Protein 2LDD (pdb70)

Sequence (11 aa):
EKHKILRLLDSEKHKILRLLDSEKHKILRLLDSEKHKILRLLDSEKHKILRLLDSEKHKILRLLDSEKHKILRLLDSEKHKILRLLDSEKHKILRLLDSEKHKILRLLDS

Structure (mmCIF, N/CA/C/O backbone):
data_2LDD
#
_entry.id   2LDD
#
loop_
_atom_site.group_PDB
_atom_site.id
_atom_site.type_symbol
_atom_site.label_atom_id
_atom_site.label_alt_id
_atom_site.label_comp_id
_atom_site.label_asym_id
_atom_site.label_entity_id
_atom_site.label_seq_id
_atom_site.pdbx_PDB_ins_code
_atom_site.Cartn_x
_atom_site.Cartn_y
_atom_site.Cartn_z
_atom_site.occupancy
_atom_site.B_iso_or_equiv
_atom_site.auth_seq_id
_atom_site.auth_comp_id
_atom_site.auth_asym_id
_atom_site.auth_atom_id
_atom_site.pdbx_PDB_model_num
ATOM 7 N N . GLU A 1 2 ? 7.303 2.839 -6.281 1.00 0.00 1 GLU A N 1
ATOM 8 C CA . GLU A 1 2 ? 5.824 2.912 -6.243 1.00 0.00 1 GLU A CA 1
ATOM 9 C C . GLU A 1 2 ? 5.183 1.639 -5.641 1.00 0.00 1 GLU A C 1
ATOM 10 O O . GLU A 1 2 ? 3.939 1.574 -5.546 1.00 0.00 1 GLU A O 1
ATOM 22 N N . LYS A 1 3 ? 6.057 0.637 -5.258 1.00 0.00 2 LYS A N 1
ATOM 23 C CA . LYS A 1 3 ? 5.632 -0.663 -4.682 1.00 0.00 2 LYS A CA 1
ATOM 24 C C . LYS A 1 3 ? 5.172 -0.542 -3.217 1.00 0.00 2 LYS A C 1
ATOM 25 O O . LYS A 1 3 ? 4.230 -1.254 -2.809 1.00 0.00 2 LYS A O 1
ATOM 44 N N . HIS A 1 4 ? 5.857 0.383 -2.429 1.00 0.00 3 HIS A N 1
ATOM 45 C CA . HIS A 1 4 ? 5.595 0.600 -0.993 1.00 0.00 3 HIS A CA 1
ATOM 46 C C . HIS A 1 4 ? 4.258 1.316 -0.772 1.00 0.00 3 HIS A C 1
ATOM 47 O O . HIS A 1 4 ? 3.564 1.000 0.216 1.00 0.00 3 HIS A O 1
ATOM 62 N N . LYS A 1 5 ? 3.879 2.229 -1.745 1.00 0.00 4 LYS A N 1
ATOM 63 C CA . LYS A 1 5 ? 2.600 2.980 -1.719 1.00 0.00 4 LYS A CA 1
ATOM 64 C C . LYS A 1 5 ? 1.373 2.068 -1.894 1.00 0.00 4 LYS A C 1
ATOM 65 O O . LYS A 1 5 ? 0.385 2.206 -1.135 1.00 0.00 4 LYS A O 1
ATOM 84 N N . ILE A 1 6 ? 1.459 1.110 -2.897 1.00 0.00 5 ILE A N 1
ATOM 85 C CA . ILE A 1 6 ? 0.361 0.166 -3.239 1.00 0.00 5 ILE A CA 1
ATOM 86 C C . ILE A 1 6 ? 0.072 -0.835 -2.085 1.00 0.00 5 ILE A C 1
ATOM 87 O O . ILE A 1 6 ? -1.119 -1.079 -1.792 1.00 0.00 5 ILE A O 1
ATOM 103 N N . LEU A 1 7 ? 1.173 -1.339 -1.394 1.00 0.00 6 LEU A N 1
ATOM 104 C CA . LEU A 1 7 ? 1.065 -2.279 -0.252 1.00 0.00 6 LEU A CA 1
ATOM 105 C C . LEU A 1 7 ? 0.355 -1.620 0.936 1.00 0.00 6 LEU A C 1
ATOM 106 O O . LEU A 1 7 ? -0.561 -2.222 1.517 1.00 0.00 6 LEU A O 1
ATOM 142 N N . ARG A 1 9 ? -1.816 0.830 1.005 1.00 0.00 8 ARG A N 1
ATOM 143 C CA . ARG A 1 9 ? -3.260 1.097 0.696 1.00 0.00 8 ARG A CA 1
ATOM 144 C C . ARG A 1 9 ? -4.143 -0.151 0.721 1.00 0.00 8 ARG A C 1
ATOM 145 O O . ARG A 1 9 ? -5.328 -0.029 1.102 1.00 0.00 8 ARG A O 1
ATOM 166 N N . LEU A 1 10 ? -3.564 -1.340 0.307 1.00 0.00 9 LEU A N 1
ATOM 167 C CA . LEU A 1 10 ? -4.284 -2.627 0.250 1.00 0.00 9 LEU A CA 1
ATOM 168 C C . LEU A 1 10 ? -4.578 -3.130 1.670 1.00 0.00 9 LEU A C 1
ATOM 169 O O 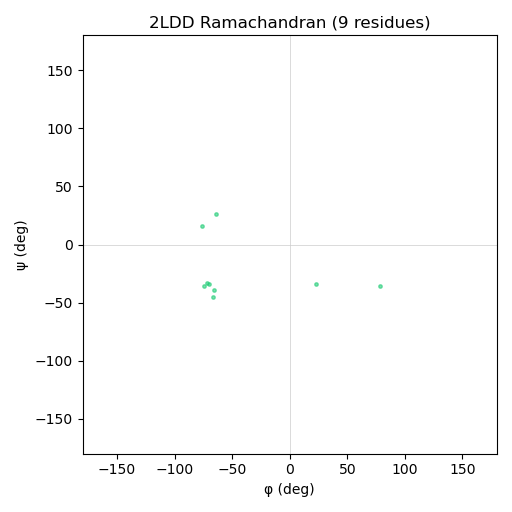. LEU A 1 10 ? -5.622 -3.778 1.877 1.00 0.00 9 LEU A O 1
ATOM 185 N N . LEU A 1 11 ? -3.624 -2.828 2.618 1.00 0.00 10 LEU A N 1
ATOM 186 C CA . LEU A 1 11 ? -3.702 -3.240 4.036 1.00 0.00 10 LEU A CA 1
ATOM 187 C C . LEU A 1 11 ? -4.702 -2.388 4.879 1.00 0.00 10 LEU A C 1
ATOM 188 O O . LEU A 1 11 ? -5.764 -2.910 5.256 1.00 0.00 10 LEU A O 1
ATOM 224 N N . ASP A 1 13 ? -6.874 -0.547 4.330 1.00 0.00 12 ASP A N 1
ATOM 225 C CA . ASP A 1 13 ? -8.187 -0.443 3.646 1.00 0.00 12 ASP A CA 1
ATOM 226 C C . ASP A 1 13 ? -9.284 -1.097 4.502 1.00 0.00 12 ASP A C 1
ATOM 227 O O . ASP A 1 13 ? -10.424 -0.592 4.536 1.00 0.00 12 ASP A O 1
ATOM 236 N N . SER A 1 14 ? -8.890 -2.230 5.200 1.00 0.00 13 SER A N 1
ATOM 237 C CA . SER A 1 14 ? -9.789 -3.003 6.087 1.00 0.00 13 SER A CA 1
ATOM 238 C C . SER A 1 14 ? -10.053 -2.243 7.382 1.00 0.00 13 SER A C 1
ATOM 239 O O . SER A 1 14 ? -11.196 -2.142 7.833 1.00 0.00 13 SER A O 1
ATOM 256 N N . GLU A 1 2 ? 7.471 2.559 -6.281 1.00 0.00 1 GLU A N 2
ATOM 257 C CA . GLU A 1 2 ? 6.001 2.743 -6.229 1.00 0.00 1 GLU A CA 2
ATOM 258 C C . GLU A 1 2 ? 5.269 1.535 -5.615 1.00 0.00 1 GLU A C 2
ATOM 259 O O . GLU A 1 2 ? 4.030 1.588 -5.484 1.00 0.00 1 GLU A O 2
ATOM 271 N N . LYS A 1 3 ? 6.051 0.449 -5.267 1.00 0.00 2 LYS A N 2
ATOM 272 C CA . LYS A 1 3 ? 5.525 -0.816 -4.693 1.00 0.00 2 LYS A CA 2
ATOM 273 C C . LYS A 1 3 ? 5.102 -0.676 -3.208 1.00 0.00 2 LYS A C 2
ATOM 274 O O . LYS A 1 3 ? 4.125 -1.336 -2.785 1.00 0.00 2 LYS A O 2
ATOM 293 N N . HIS A 1 4 ? 5.842 0.210 -2.437 1.00 0.00 3 HIS A N 2
ATOM 294 C CA . HIS A 1 4 ? 5.609 0.439 -0.983 1.00 0.00 3 HIS A CA 2
ATOM 295 C C . HIS A 1 4 ? 4.324 1.221 -0.753 1.00 0.00 3 HIS A C 2
ATOM 296 O O . HIS A 1 4 ? 3.633 0.942 0.245 1.00 0.00 3 HIS A O 2
ATOM 311 N N . LYS A 1 5 ? 3.980 2.132 -1.729 1.00 0.00 4 LYS A N 2
ATOM 312 C CA . LYS A 1 5 ? 2.740 2.946 -1.699 1.00 0.00 4 LYS A CA 2
ATOM 313 C C . LYS A 1 5 ? 1.463 2.097 -1.874 1.00 0.00 4 LYS A C 2
ATOM 314 O O . LYS A 1 5 ? 0.492 2.279 -1.099 1.00 0.00 4 LYS A O 2
ATOM 333 N N . ILE A 1 6 ? 1.483 1.149 -2.893 1.00 0.00 5 ILE A N 2
ATOM 334 C CA . ILE A 1 6 ? 0.328 0.277 -3.229 1.00 0.00 5 ILE A CA 2
ATOM 335 C C . ILE A 1 6 ? 0.002 -0.722 -2.086 1.00 0.00 5 ILE A C 2
ATOM 336 O O . ILE A 1 6 ? -1.200 -0.939 -1.808 1.00 0.00 5 ILE A O 2
ATOM 352 N N . LEU A 1 7 ? 1.079 -1.277 -1.408 1.00 0.00 6 LEU A N 2
ATOM 353 C CA . LEU A 1 7 ? 0.936 -2.233 -0.282 1.00 0.00 6 LEU A CA 2
ATOM 354 C C . LEU A 1 7 ? 0.255 -1.554 0.914 1.00 0.00 6 LEU A C 2
ATOM 355 O O . LEU A 1 7 ? -0.765 -2.052 1.412 1.00 0.00 6 LEU A O 2
ATOM 391 N N . ARG A 1 9 ? -1.703 0.989 1.043 1.00 0.00 8 ARG A N 2
ATOM 392 C CA . ARG A 1 9 ? -3.115 1.384 0.711 1.00 0.00 8 ARG A CA 2
ATOM 393 C C . ARG A 1 9 ? -4.114 0.232 0.743 1.00 0.00 8 ARG A C 2
ATOM 394 O O . ARG A 1 9 ? -5.276 0.478 1.138 1.00 0.00 8 ARG A O 2
ATOM 415 N N . LEU A 1 10 ? -3.658 -1.009 0.328 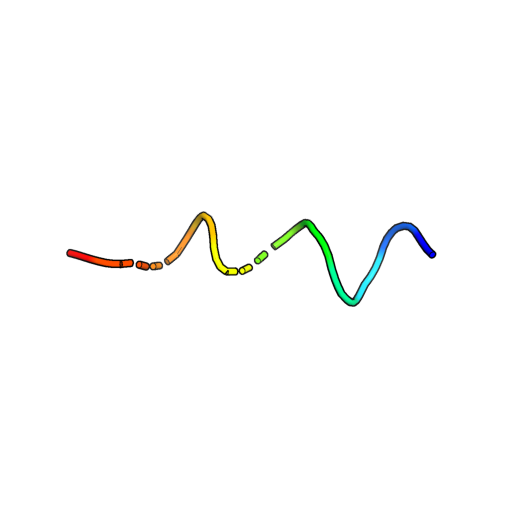1.00 0.00 9 LEU A N 2
ATOM 416 C CA . LEU A 1 10 ? -4.496 -2.224 0.305 1.00 0.00 9 LEU A CA 2
ATOM 417 C C . LEU A 1 10 ? -4.776 -2.682 1.746 1.00 0.00 9 LEU A C 2
ATOM 418 O O . LEU A 1 10 ? -5.805 -3.332 2.000 1.00 0.00 9 LEU A O 2
ATOM 434 N N . LEU A 1 11 ? -3.810 -2.332 2.658 1.00 0.00 10 LEU A N 2
ATOM 435 C CA . LEU A 1 11 ? -3.850 -2.675 4.098 1.00 0.00 10 LEU A CA 2
ATOM 436 C C . LEU A 1 11 ? -4.853 -1.798 4.892 1.00 0.00 10 LEU A C 2
ATOM 437 O O . LEU A 1 11 ? -5.791 -2.358 5.488 1.00 0.00 10 LEU A O 2
ATOM 473 N N . ASP A 1 13 ? -7.267 -0.392 4.259 1.00 0.00 12 ASP A N 2
ATOM 474 C CA . ASP A 1 13 ? -8.619 -0.694 3.745 1.00 0.00 12 ASP A CA 2
ATOM 475 C C . ASP A 1 13 ? -9.368 -1.655 4.669 1.00 0.00 12 ASP A C 2
ATOM 476 O O . ASP A 1 13 ? -10.554 -1.405 4.985 1.00 0.00 12 ASP A O 2
ATOM 485 N N . SER A 1 14 ? -8.644 -2.752 5.088 1.00 0.00 13 SER A N 2
ATOM 486 C CA . SER A 1 14 ? -9.181 -3.800 5.978 1.00 0.00 13 SER A CA 2
ATOM 487 C C . SER A 1 14 ? -9.308 -3.292 7.417 1.00 0.00 13 SER A C 2
ATOM 488 O O . SER A 1 14 ? -10.362 -3.431 8.051 1.00 0.00 13 SER A O 2
ATOM 505 N N . GLU A 1 2 ? 6.237 2.523 -7.237 1.00 0.00 1 GLU A N 3
ATOM 506 C CA . GLU A 1 2 ? 5.467 2.760 -5.998 1.00 0.00 1 GLU A CA 3
ATOM 507 C C . GLU A 1 2 ? 5.062 1.396 -5.337 1.00 0.00 1 GLU A C 3
ATOM 508 O O . GLU A 1 2 ? 3.871 0.974 -5.328 1.00 0.00 1 GLU A O 3
ATOM 520 N N . LYS A 1 3 ? 6.130 0.688 -4.820 1.00 0.00 2 LYS A N 3
ATOM 521 C CA . LYS A 1 3 ? 6.039 -0.638 -4.179 1.00 0.00 2 LYS A CA 3
ATOM 522 C C . LYS A 1 3 ? 5.442 -0.553 -2.763 1.00 0.00 2 LYS A C 3
ATOM 523 O O . LYS A 1 3 ? 4.402 -1.197 -2.497 1.00 0.00 2 LYS A O 3
ATOM 542 N N . HIS A 1 4 ? 6.125 0.256 -1.856 1.00 0.00 3 HIS A N 3
ATOM 543 C CA . HIS A 1 4 ? 5.718 0.412 -0.435 1.00 0.00 3 HIS A CA 3
ATOM 544 C C . HIS A 1 4 ? 4.445 1.239 -0.276 1.00 0.00 3 HIS A C 3
ATOM 545 O O . HIS A 1 4 ? 3.677 0.962 0.667 1.00 0.00 3 HIS A O 3
ATOM 560 N N . LYS A 1 5 ? 4.187 2.185 -1.255 1.00 0.00 4 LYS A N 3
ATOM 561 C CA . LYS A 1 5 ? 2.968 3.024 -1.294 1.00 0.00 4 LYS A CA 3
ATOM 562 C C . LYS A 1 5 ? 1.701 2.184 -1.579 1.00 0.00 4 LYS A C 3
ATOM 563 O O . LYS A 1 5 ? 0.683 2.358 -0.866 1.00 0.00 4 LYS A O 3
ATOM 582 N N . ILE A 1 6 ? 1.778 1.262 -2.628 1.00 0.00 5 ILE A N 3
ATOM 583 C CA . ILE A 1 6 ? 0.629 0.424 -3.058 1.00 0.00 5 ILE A CA 3
ATOM 584 C C . ILE A 1 6 ? 0.223 -0.600 -1.970 1.00 0.00 5 ILE A C 3
ATOM 585 O O . ILE A 1 6 ? -0.988 -0.807 -1.771 1.00 0.00 5 ILE A O 3
ATOM 601 N N . LEU A 1 7 ? 1.252 -1.187 -1.248 1.00 0.00 6 LEU A N 3
ATOM 602 C CA . LEU A 1 7 ? 1.034 -2.170 -0.158 1.00 0.00 6 LEU A CA 3
ATOM 603 C C . LEU A 1 7 ? 0.294 -1.521 1.033 1.00 0.00 6 LEU A C 3
ATOM 604 O O . LEU A 1 7 ? -0.715 -2.057 1.492 1.00 0.00 6 LEU A O 3
ATOM 640 N N . ARG A 1 9 ? -1.664 1.037 1.140 1.00 0.00 8 ARG A N 3
ATOM 641 C CA . ARG A 1 9 ? -3.056 1.415 0.734 1.00 0.00 8 ARG A CA 3
ATOM 642 C C . ARG A 1 9 ? -4.044 0.248 0.660 1.00 0.00 8 ARG A C 3
ATOM 643 O O . ARG A 1 9 ? -5.220 0.473 1.020 1.00 0.00 8 ARG A O 3
ATOM 664 N N . LEU A 1 10 ? -3.572 -0.972 0.201 1.00 0.00 9 LEU A N 3
ATOM 665 C CA . LEU A 1 10 ? -4.416 -2.182 0.073 1.00 0.00 9 LEU A CA 3
ATOM 666 C C . LEU A 1 10 ? -4.775 -2.727 1.457 1.00 0.00 9 LEU A C 3
ATOM 667 O O . LEU A 1 10 ? -5.852 -3.334 1.618 1.00 0.00 9 LEU A O 3
ATOM 683 N N . LEU A 1 11 ? -3.837 -2.504 2.439 1.00 0.00 10 LEU A N 3
ATOM 684 C CA . LEU A 1 11 ? -3.969 -2.947 3.839 1.00 0.00 10 LEU A CA 3
ATOM 685 C C . LEU A 1 11 ? -4.924 -2.064 4.663 1.00 0.00 10 LEU A C 3
ATOM 686 O O . LEU A 1 11 ? -5.930 -2.577 5.165 1.00 0.00 10 LEU A O 3
ATOM 722 N N . ASP A 1 13 ? -7.212 -0.434 4.163 1.00 0.00 12 ASP A N 3
ATOM 723 C CA . ASP A 1 13 ? -8.581 -0.575 3.639 1.00 0.00 12 ASP A CA 3
ATOM 724 C C . ASP A 1 13 ? -9.431 -1.460 4.562 1.00 0.00 12 ASP A C 3
ATOM 725 O O . ASP A 1 13 ? -10.586 -1.106 4.867 1.00 0.00 12 ASP A O 3
ATOM 734 N N . SER A 1 14 ? -8.812 -2.609 4.987 1.00 0.00 13 SER A N 3
ATOM 735 C CA . SER A 1 14 ? -9.435 -3.614 5.876 1.00 0.00 13 SER A CA 3
ATOM 736 C C . SER A 1 14 ? -9.508 -3.092 7.298 1.00 0.00 13 SER A C 3
ATOM 737 O O . SER A 1 14 ? -10.531 -3.226 7.958 1.00 0.00 13 SER A O 3
ATOM 754 N N . GLU A 1 2 ? 7.227 2.646 -6.294 1.00 0.00 1 GLU A N 4
ATOM 755 C CA . GLU A 1 2 ? 5.753 2.733 -6.213 1.00 0.00 1 GLU A CA 4
ATOM 756 C C . GLU A 1 2 ? 5.111 1.456 -5.631 1.00 0.00 1 GLU A C 4
ATOM 757 O O . GLU A 1 2 ? 3.869 1.414 -5.508 1.00 0.00 1 GLU A O 4
ATOM 769 N N . LYS A 1 3 ? 5.969 0.419 -5.293 1.00 0.00 2 LYS A N 4
ATOM 770 C CA . LYS A 1 3 ? 5.529 -0.884 -4.738 1.00 0.00 2 LYS A CA 4
ATOM 771 C C . LYS A 1 3 ? 5.103 -0.784 -3.256 1.00 0.00 2 LYS A C 4
ATOM 772 O O . LYS A 1 3 ? 4.088 -1.404 -2.861 1.00 0.00 2 LYS A O 4
ATOM 791 N N . HIS A 1 4 ? 5.886 0.036 -2.446 1.00 0.00 3 HIS A N 4
ATOM 792 C CA . HIS A 1 4 ? 5.655 0.220 -0.991 1.00 0.00 3 HIS A CA 4
ATOM 793 C C . HIS A 1 4 ? 4.410 1.063 -0.753 1.00 0.00 3 HIS A C 4
ATOM 794 O O . HIS A 1 4 ? 3.716 0.824 0.247 1.00 0.00 3 HIS A O 4
ATOM 809 N N . LYS A 1 5 ? 4.106 1.992 -1.730 1.00 0.00 4 LYS A N 4
ATOM 810 C CA . LYS A 1 5 ? 2.911 2.860 -1.696 1.00 0.00 4 LYS A CA 4
ATOM 811 C C . LYS A 1 5 ? 1.605 2.065 -1.855 1.00 0.00 4 LYS A C 4
ATOM 812 O O . LYS A 1 5 ? 0.645 2.294 -1.081 1.00 0.00 4 LYS A O 4
ATOM 831 N N . ILE A 1 6 ? 1.576 1.102 -2.868 1.00 0.00 5 ILE A N 4
ATOM 832 C CA . ILE A 1 6 ? 0.376 0.287 -3.195 1.00 0.00 5 ILE A CA 4
ATOM 833 C C . ILE A 1 6 ? 0.005 -0.651 -2.026 1.00 0.00 5 ILE A C 4
ATOM 834 O O . ILE A 1 6 ? -1.196 -0.787 -1.737 1.00 0.00 5 ILE A O 4
ATOM 850 N N . LEU A 1 7 ? 1.050 -1.244 -1.336 1.00 0.00 6 LEU A N 4
ATOM 851 C CA . LEU A 1 7 ? 0.866 -2.155 -0.183 1.00 0.00 6 LEU A CA 4
ATOM 852 C C . LEU A 1 7 ? 0.235 -1.418 1.016 1.00 0.00 6 LEU A C 4
ATOM 853 O O . LEU A 1 7 ? -0.741 -1.917 1.595 1.00 0.00 6 LEU A O 4
ATOM 889 N N . ARG A 1 9 ? -1.676 1.132 1.088 1.00 0.00 8 ARG A N 4
ATOM 890 C CA . ARG A 1 9 ? -3.089 1.501 0.745 1.00 0.00 8 ARG A CA 4
ATOM 891 C C . ARG A 1 9 ? -4.073 0.332 0.814 1.00 0.00 8 ARG A C 4
ATOM 892 O O . ARG A 1 9 ? -5.224 0.570 1.247 1.00 0.00 8 ARG A O 4
ATOM 913 N N . LEU A 1 10 ? -3.623 -0.904 0.394 1.00 0.00 9 LEU A N 4
ATOM 914 C CA . LEU A 1 10 ? -4.459 -2.124 0.383 1.00 0.00 9 LEU A CA 4
ATOM 915 C C . LEU A 1 10 ? -4.753 -2.606 1.809 1.00 0.00 9 LEU A C 4
ATOM 916 O O . LEU A 1 10 ? -5.809 -3.231 2.035 1.00 0.00 9 LEU A O 4
ATOM 932 N N . LEU A 1 11 ? -3.787 -2.316 2.745 1.00 0.00 10 LEU A N 4
ATOM 933 C CA . LEU A 1 11 ? -3.854 -2.720 4.170 1.00 0.00 10 LEU A CA 4
ATOM 934 C C . LEU A 1 11 ? -4.851 -1.861 4.972 1.00 0.00 10 LEU A C 4
ATOM 935 O O . LEU A 1 11 ? -5.776 -2.413 5.581 1.00 0.00 10 LEU A O 4
ATOM 971 N N . ASP A 1 13 ? -7.199 -0.464 4.168 1.00 0.00 12 ASP A N 4
ATOM 972 C CA . ASP A 1 13 ? -8.535 -0.779 3.596 1.00 0.00 12 ASP A CA 4
ATOM 973 C C . ASP A 1 13 ? -9.340 -1.691 4.525 1.00 0.00 12 ASP A C 4
ATOM 974 O O . ASP A 1 13 ? -10.500 -1.378 4.842 1.00 0.00 12 ASP A O 4
ATOM 983 N N . SER A 1 14 ? -8.679 -2.826 4.946 1.00 0.00 13 SER A N 4
ATOM 984 C CA . SER A 1 14 ? -9.258 -3.848 5.844 1.00 0.00 13 SER A CA 4
ATOM 985 C C . SER A 1 14 ? -9.331 -3.341 7.279 1.00 0.00 13 SER A C 4
ATOM 986 O O . SER A 1 14 ? -10.359 -3.440 7.936 1.00 0.00 13 SER A O 4
ATOM 1003 N N . GLU A 1 2 ? 5.789 2.951 -7.216 1.00 0.00 1 GLU A N 5
ATOM 1004 C CA . GLU A 1 2 ? 5.675 3.020 -5.733 1.00 0.00 1 GLU A CA 5
ATOM 1005 C C . GLU A 1 2 ? 5.180 1.669 -5.171 1.00 0.00 1 GLU A C 5
ATOM 1006 O O . GLU A 1 2 ? 3.957 1.377 -5.150 1.00 0.00 1 GLU A O 5
ATOM 1018 N N . LYS A 1 3 ? 6.193 0.835 -4.746 1.00 0.00 2 LYS A N 5
ATOM 1019 C CA . LYS A 1 3 ? 5.980 -0.528 -4.198 1.00 0.00 2 LYS A CA 5
ATOM 1020 C C . LYS A 1 3 ? 5.428 -0.506 -2.765 1.00 0.00 2 LYS A C 5
ATOM 1021 O O . LYS A 1 3 ? 4.429 -1.198 -2.473 1.00 0.00 2 LYS A O 5
ATOM 1040 N N . HIS A 1 4 ? 6.099 0.313 -1.878 1.00 0.00 3 HIS A N 5
ATOM 1041 C CA . HIS A 1 4 ? 5.769 0.426 -0.434 1.00 0.00 3 HIS A CA 5
ATOM 1042 C C . HIS A 1 4 ? 4.442 1.158 -0.222 1.00 0.00 3 HIS A C 5
ATOM 1043 O O . HIS A 1 4 ? 3.703 0.746 0.686 1.00 0.00 3 HIS A O 5
ATOM 1058 N N . LYS A 1 5 ? 4.142 2.201 -1.082 1.00 0.00 4 LYS A N 5
ATOM 1059 C CA . LYS A 1 5 ? 2.886 2.989 -1.010 1.00 0.00 4 LYS A CA 5
ATOM 1060 C C . LYS A 1 5 ? 1.649 2.154 -1.362 1.00 0.00 4 LYS A C 5
ATOM 1061 O O . LYS A 1 5 ? 0.630 2.245 -0.641 1.00 0.00 4 LYS A O 5
ATOM 1080 N N . ILE A 1 6 ? 1.761 1.315 -2.463 1.00 0.00 5 ILE A N 5
ATOM 1081 C CA . ILE A 1 6 ? 0.647 0.462 -2.967 1.00 0.00 5 ILE A CA 5
ATOM 1082 C C . ILE A 1 6 ? 0.270 -0.643 -1.933 1.00 0.00 5 ILE A C 5
ATOM 1083 O O . ILE A 1 6 ? -0.938 -0.910 -1.749 1.00 0.00 5 ILE A O 5
ATOM 1099 N N . LEU A 1 7 ? 1.318 -1.229 -1.245 1.00 0.00 6 LEU A N 5
ATOM 1100 C CA . LEU A 1 7 ? 1.145 -2.279 -0.224 1.00 0.00 6 LEU A CA 5
ATOM 1101 C C . LEU A 1 7 ? 0.363 -1.741 0.985 1.00 0.00 6 LEU A C 5
ATOM 1102 O O . LEU A 1 7 ? -0.624 -2.376 1.399 1.00 0.00 6 LEU A O 5
ATOM 1138 N N . ARG A 1 9 ? -1.732 0.720 1.188 1.00 0.00 8 ARG A N 5
ATOM 1139 C CA . ARG A 1 9 ? -3.122 1.096 0.761 1.00 0.00 8 ARG A CA 5
ATOM 1140 C C . ARG A 1 9 ? -4.055 -0.103 0.640 1.00 0.00 8 A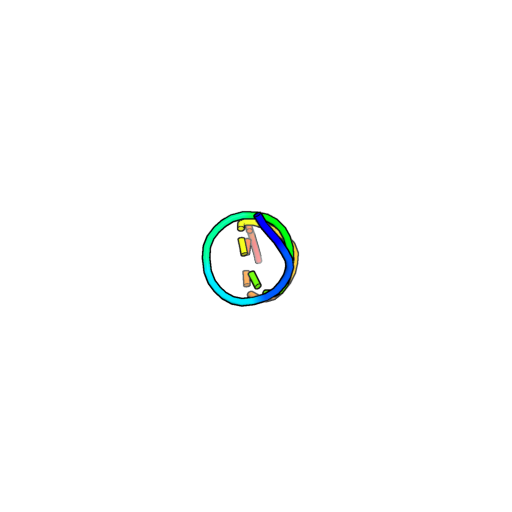RG A C 5
ATOM 1141 O O . ARG A 1 9 ? -5.271 0.071 0.936 1.00 0.00 8 ARG A O 5
ATOM 1162 N N . LEU A 1 10 ? -3.495 -1.300 0.243 1.00 0.00 9 LEU A N 5
ATOM 1163 C CA . LEU A 1 10 ? -4.253 -2.552 0.117 1.00 0.00 9 LEU A CA 5
ATOM 1164 C C . LEU A 1 10 ? -4.634 -3.042 1.531 1.00 0.00 9 LEU A C 5
ATOM 1165 O O . LEU A 1 10 ? -5.714 -3.627 1.720 1.00 0.00 9 LEU A O 5
ATOM 1181 N N . LEU A 1 11 ? -3.692 -2.786 2.509 1.00 0.00 10 LEU A N 5
ATOM 1182 C CA . LEU A 1 11 ? -3.831 -3.169 3.933 1.00 0.00 10 LEU A CA 5
ATOM 1183 C C . LEU A 1 11 ? -4.778 -2.237 4.739 1.00 0.00 10 LEU A C 5
ATOM 1184 O O . LEU A 1 11 ? -5.849 -2.697 5.165 1.00 0.00 10 LEU A O 5
ATOM 1220 N N . ASP A 1 13 ? -6.888 -0.444 4.069 1.00 0.00 12 ASP A N 5
ATOM 1221 C CA . ASP A 1 13 ? -8.199 -0.431 3.383 1.00 0.00 12 ASP A CA 5
ATOM 1222 C C . ASP A 1 13 ? -9.241 -1.153 4.245 1.00 0.00 12 ASP A C 5
ATOM 1223 O O . ASP A 1 13 ? -10.420 -0.740 4.264 1.00 0.00 12 ASP A O 5
ATOM 1232 N N . SER A 1 14 ? -8.762 -2.241 4.939 1.00 0.00 13 SER A N 5
ATOM 1233 C CA . SER A 1 14 ? -9.581 -3.083 5.830 1.00 0.00 13 SER A CA 5
ATOM 1234 C C . SER A 1 14 ? -9.892 -2.358 7.134 1.00 0.00 13 SER A C 5
ATOM 1235 O O . SER A 1 14 ? -11.053 -2.119 7.439 1.00 0.00 13 SER A O 5
ATOM 1252 N N . GLU A 1 2 ? 5.775 2.503 -7.430 1.00 0.00 1 GLU A N 6
ATOM 1253 C CA . GLU A 1 2 ? 5.616 2.711 -5.972 1.00 0.00 1 GLU A CA 6
ATOM 1254 C C . GLU A 1 2 ? 5.118 1.413 -5.294 1.00 0.00 1 GLU A C 6
ATOM 1255 O O . GLU A 1 2 ? 3.898 1.132 -5.251 1.00 0.00 1 GLU A O 6
ATOM 1267 N N . LYS A 1 3 ? 6.134 0.609 -4.811 1.00 0.00 2 LYS A N 6
ATOM 1268 C CA . LYS A 1 3 ? 5.919 -0.705 -4.154 1.00 0.00 2 LYS A CA 6
ATOM 1269 C C . LYS A 1 3 ? 5.396 -0.585 -2.711 1.00 0.00 2 LYS A C 6
ATOM 1270 O O . LYS A 1 3 ? 4.378 -1.227 -2.372 1.00 0.00 2 LYS A O 6
ATOM 1289 N N . HIS A 1 4 ? 6.109 0.254 -1.865 1.00 0.00 3 HIS A N 6
ATOM 1290 C CA . HIS A 1 4 ? 5.790 0.453 -0.428 1.00 0.00 3 HIS A CA 6
ATOM 1291 C C . HIS A 1 4 ? 4.507 1.267 -0.243 1.00 0.00 3 HIS A C 6
ATOM 1292 O O . HIS A 1 4 ? 3.751 0.937 0.689 1.00 0.00 3 HIS A O 6
ATOM 1307 N N . LYS A 1 5 ? 4.243 2.259 -1.173 1.00 0.00 4 LYS A N 6
ATOM 1308 C CA . LYS A 1 5 ? 3.014 3.095 -1.147 1.00 0.00 4 LYS A CA 6
ATOM 1309 C C . LYS A 1 5 ? 1.746 2.277 -1.435 1.00 0.00 4 LYS A C 6
ATOM 1310 O O . LYS A 1 5 ? 0.739 2.434 -0.705 1.00 0.00 4 LYS A O 6
ATOM 1329 N N . ILE A 1 6 ? 1.808 1.377 -2.495 1.00 0.00 5 ILE A N 6
ATOM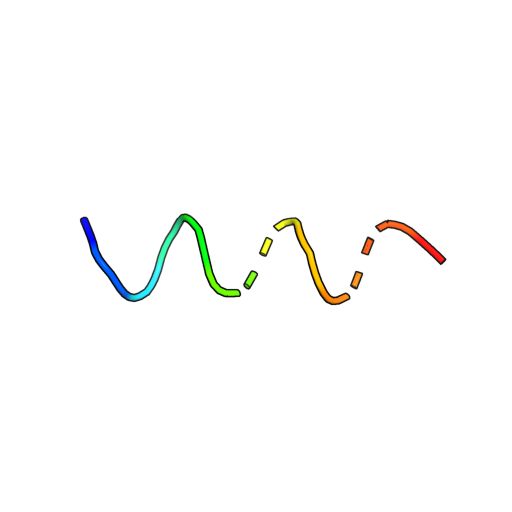 1330 C CA . ILE A 1 6 ? 0.661 0.535 -2.932 1.00 0.00 5 ILE A CA 6
ATOM 1331 C C . ILE A 1 6 ? 0.264 -0.505 -1.851 1.00 0.00 5 ILE A C 6
ATOM 1332 O O . ILE A 1 6 ? -0.945 -0.707 -1.635 1.00 0.00 5 ILE A O 6
ATOM 1348 N N . LEU A 1 7 ? 1.296 -1.110 -1.164 1.00 0.00 6 LEU A N 6
ATOM 1349 C CA . LEU A 1 7 ? 1.101 -2.114 -0.089 1.00 0.00 6 LEU A CA 6
ATOM 1350 C C . LEU A 1 7 ? 0.383 -1.499 1.130 1.00 0.00 6 LEU A C 6
ATOM 1351 O O . LEU A 1 7 ? -0.604 -2.063 1.606 1.00 0.00 6 LEU A O 6
ATOM 1387 N N . ARG A 1 9 ? -1.620 1.075 1.314 1.00 0.00 8 ARG A N 6
ATOM 1388 C CA . ARG A 1 9 ? -3.019 1.472 0.944 1.00 0.00 8 ARG A CA 6
ATOM 1389 C C . ARG A 1 9 ? -3.994 0.298 0.844 1.00 0.00 8 ARG A C 6
ATOM 1390 O O . ARG A 1 9 ? -5.172 0.488 1.220 1.00 0.00 8 ARG A O 6
ATOM 1411 N N . LEU A 1 10 ? -3.496 -0.891 0.354 1.00 0.00 9 LEU A N 6
ATOM 1412 C CA . LEU A 1 10 ? -4.312 -2.122 0.197 1.00 0.00 9 LEU A CA 6
ATOM 1413 C C . LEU A 1 10 ? -4.654 -2.735 1.571 1.00 0.00 9 LEU A C 6
ATOM 1414 O O . LEU A 1 10 ? -5.732 -3.349 1.704 1.00 0.00 9 LEU A O 6
ATOM 1430 N N . LEU A 1 11 ? -3.716 -2.564 2.579 1.00 0.00 10 LEU A N 6
ATOM 1431 C CA . LEU A 1 11 ? -3.871 -3.091 3.964 1.00 0.00 10 LEU A CA 6
ATOM 1432 C C . LEU A 1 11 ? -4.843 -2.243 4.823 1.00 0.00 10 LEU A C 6
ATOM 1433 O O . LEU A 1 11 ? -5.871 -2.769 5.263 1.00 0.00 10 LEU A O 6
ATOM 1469 N N . ASP A 1 13 ? -6.986 -0.478 4.099 1.00 0.00 12 ASP A N 6
ATOM 1470 C CA . ASP A 1 13 ? -8.294 -0.493 3.404 1.00 0.00 12 ASP A CA 6
ATOM 1471 C C . ASP A 1 13 ? -9.308 -1.346 4.174 1.00 0.00 12 ASP A C 6
ATOM 1472 O O . ASP A 1 13 ? -10.478 -0.938 4.295 1.00 0.00 12 ASP A O 6
ATOM 1481 N N . SER A 1 14 ? -8.823 -2.538 4.676 1.00 0.00 13 SER A N 6
ATOM 1482 C CA . SER A 1 14 ? -9.640 -3.510 5.446 1.00 0.00 13 SER A CA 6
ATOM 1483 C C . SER A 1 14 ? -9.889 -3.009 6.863 1.00 0.00 13 SER A C 6
ATOM 1484 O O . SER A 1 14 ? -11.002 -3.076 7.371 1.00 0.00 13 SER A O 6
ATOM 1501 N N . GLU A 1 2 ? 7.935 2.513 -6.007 1.00 0.00 1 GLU A N 7
ATOM 1502 C CA . GLU A 1 2 ? 6.487 2.830 -6.158 1.00 0.00 1 GLU A CA 7
ATOM 1503 C C . GLU A 1 2 ? 5.551 1.759 -5.563 1.00 0.00 1 GLU A C 7
ATOM 1504 O O . GLU A 1 2 ? 4.370 2.080 -5.315 1.00 0.00 1 GLU A O 7
ATOM 1516 N N . LYS A 1 3 ? 6.086 0.493 -5.357 1.00 0.00 2 LYS A N 7
ATOM 1517 C CA . LYS A 1 3 ? 5.310 -0.657 -4.826 1.00 0.00 2 LYS A CA 7
ATOM 1518 C C . LYS A 1 3 ? 4.987 -0.536 -3.320 1.00 0.00 2 LYS A C 7
ATOM 1519 O O . LYS A 1 3 ? 4.119 -1.278 -2.824 1.00 0.00 2 LYS A O 7
ATOM 1538 N N . HIS A 1 4 ? 5.658 0.453 -2.617 1.00 0.00 3 HIS A N 7
ATOM 1539 C CA . HIS A 1 4 ? 5.470 0.711 -1.158 1.00 0.00 3 HIS A CA 7
ATOM 1540 C C . HIS A 1 4 ? 4.117 1.392 -0.891 1.00 0.00 3 HIS A C 7
ATOM 1541 O O . HIS A 1 4 ? 3.454 1.048 0.100 1.00 0.00 3 HIS A O 7
ATOM 1556 N N . LYS A 1 5 ? 3.708 2.314 -1.832 1.00 0.00 4 LYS A N 7
ATOM 1557 C CA . LYS A 1 5 ? 2.425 3.050 -1.780 1.00 0.00 4 LYS A CA 7
ATOM 1558 C C . LYS A 1 5 ? 1.227 2.109 -1.961 1.00 0.00 4 LYS A C 7
ATOM 1559 O O . LYS A 1 5 ? 0.211 2.257 -1.246 1.00 0.00 4 LYS A O 7
ATOM 1578 N N . ILE A 1 6 ? 1.377 1.104 -2.909 1.00 0.00 5 ILE A N 7
ATOM 1579 C CA . ILE A 1 6 ? 0.309 0.109 -3.241 1.00 0.00 5 ILE A CA 7
ATOM 1580 C C . ILE A 1 6 ? 0.031 -0.821 -2.039 1.00 0.00 5 ILE A C 7
ATOM 1581 O O . ILE A 1 6 ? -1.161 -1.091 -1.764 1.00 0.00 5 ILE A O 7
ATOM 1597 N N . LEU A 1 7 ? 1.126 -1.289 -1.341 1.00 0.00 6 LEU A N 7
ATOM 1598 C CA . LEU A 1 7 ? 1.024 -2.202 -0.168 1.00 0.00 6 LEU A CA 7
ATOM 1599 C C . LEU A 1 7 ? 0.296 -1.519 1.014 1.00 0.00 6 LEU A C 7
ATOM 1600 O O . LEU A 1 7 ? -0.617 -2.116 1.583 1.00 0.00 6 LEU A O 7
ATOM 1636 N N . ARG A 1 9 ? -1.979 0.930 0.968 1.00 0.00 8 ARG A N 7
ATOM 1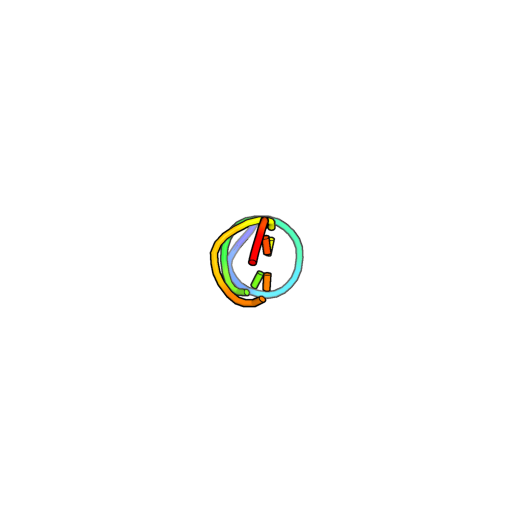637 C CA . ARG A 1 9 ? -3.428 1.166 0.644 1.00 0.00 8 ARG A CA 7
ATOM 1638 C C . ARG A 1 9 ? -4.304 -0.084 0.635 1.00 0.00 8 ARG A C 7
ATOM 1639 O O . ARG A 1 9 ? -5.495 0.051 0.984 1.00 0.00 8 ARG A O 7
ATOM 1660 N N . LEU A 1 10 ? -3.718 -1.267 0.240 1.00 0.00 9 LEU A N 7
ATOM 1661 C CA . LEU A 1 10 ? -4.434 -2.561 0.193 1.00 0.00 9 LEU A CA 7
ATOM 1662 C C . LEU A 1 10 ? -4.695 -3.056 1.626 1.00 0.00 9 LEU A C 7
ATOM 1663 O O . LEU A 1 10 ? -5.734 -3.688 1.882 1.00 0.00 9 LEU A O 7
ATOM 1679 N N . LEU A 1 11 ? -3.711 -2.741 2.540 1.00 0.00 10 LEU A N 7
ATOM 1680 C CA . LEU A 1 11 ? -3.740 -3.115 3.969 1.00 0.00 10 LEU A CA 7
ATOM 1681 C C . LEU A 1 11 ? -4.685 -2.222 4.806 1.00 0.00 10 LEU A C 7
ATOM 1682 O O . LEU A 1 11 ? -5.688 -2.718 5.331 1.00 0.00 10 LEU A O 7
ATOM 1718 N N . ASP A 1 13 ? -6.951 -0.550 4.293 1.00 0.00 12 ASP A N 7
ATOM 1719 C CA . ASP A 1 13 ? -8.325 -0.624 3.743 1.00 0.00 12 ASP A CA 7
ATOM 1720 C C . ASP A 1 13 ? -9.281 -1.319 4.724 1.00 0.00 12 ASP A C 7
ATOM 1721 O O . ASP A 1 13 ? -10.404 -0.822 4.928 1.00 0.00 12 ASP A O 7
ATOM 1730 N N . SER A 1 14 ? -8.804 -2.465 5.312 1.00 0.00 13 SER A N 7
ATOM 1731 C CA . SER A 1 14 ? -9.561 -3.287 6.286 1.00 0.00 13 SER A CA 7
ATOM 1732 C C . SER A 1 14 ? -9.635 -2.598 7.638 1.00 0.00 13 SER A C 7
ATOM 1733 O O . SER A 1 14 ? -10.712 -2.406 8.193 1.00 0.00 13 SER A O 7
ATOM 1750 N N . GLU A 1 2 ? 7.040 2.663 -6.338 1.00 0.00 1 GLU A N 8
ATOM 1751 C CA . GLU A 1 2 ? 5.557 2.596 -6.317 1.00 0.00 1 GLU A CA 8
ATOM 1752 C C . GLU A 1 2 ? 5.042 1.307 -5.643 1.00 0.00 1 GLU A C 8
ATOM 1753 O O . GLU A 1 2 ? 3.815 1.133 -5.541 1.00 0.00 1 GLU A O 8
ATOM 1765 N N . LYS A 1 3 ? 6.008 0.419 -5.199 1.00 0.00 2 LYS A N 8
ATOM 1766 C CA . LYS A 1 3 ? 5.711 -0.878 -4.553 1.00 0.00 2 LYS A CA 8
ATOM 1767 C C . LYS A 1 3 ? 5.219 -0.720 -3.111 1.00 0.00 2 LYS A C 8
ATOM 1768 O O . LYS A 1 3 ? 4.241 -1.393 -2.714 1.00 0.00 2 LYS A O 8
ATOM 1787 N N . HIS A 1 4 ? 5.910 0.189 -2.336 1.00 0.00 3 HIS A N 8
ATOM 1788 C CA . HIS A 1 4 ? 5.619 0.446 -0.901 1.00 0.00 3 HIS A CA 8
ATOM 1789 C C . HIS A 1 4 ? 4.305 1.213 -0.743 1.00 0.00 3 HIS A C 8
ATOM 1790 O O . HIS A 1 4 ? 3.592 0.978 0.257 1.00 0.00 3 HIS A O 8
ATOM 1805 N N . LYS A 1 5 ? 3.978 2.076 -1.768 1.00 0.00 4 LYS A N 8
ATOM 1806 C CA . LYS A 1 5 ? 2.735 2.876 -1.803 1.00 0.00 4 LYS A CA 8
ATOM 1807 C C . LYS A 1 5 ? 1.484 2.000 -1.948 1.00 0.00 4 LYS A C 8
ATOM 1808 O O . LYS A 1 5 ? 0.512 2.180 -1.176 1.00 0.00 4 LYS A O 8
ATOM 1827 N N . ILE A 1 6 ? 1.528 1.023 -2.937 1.00 0.00 5 ILE A N 8
ATOM 1828 C CA . ILE A 1 6 ? 0.397 0.117 -3.250 1.00 0.00 5 ILE A CA 8
ATOM 1829 C C . ILE A 1 6 ? 0.077 -0.849 -2.071 1.00 0.00 5 ILE A C 8
ATOM 1830 O O . ILE A 1 6 ? -1.124 -1.069 -1.799 1.00 0.00 5 ILE A O 8
ATOM 1846 N N . LEU A 1 7 ? 1.155 -1.360 -1.365 1.00 0.00 6 LEU A N 8
ATOM 1847 C CA . LEU A 1 7 ? 1.014 -2.283 -0.215 1.00 0.00 6 LEU A CA 8
ATOM 1848 C C . LEU A 1 7 ? 0.274 -1.565 0.945 1.00 0.00 6 LEU A C 8
ATOM 1849 O O . LEU A 1 7 ? -0.854 -1.962 1.292 1.00 0.00 6 LEU A O 8
ATOM 1885 N N . ARG A 1 9 ? -1.541 0.994 1.177 1.00 0.00 8 ARG A N 8
ATOM 1886 C CA . ARG A 1 9 ? -2.906 1.488 0.823 1.00 0.00 8 ARG A CA 8
ATOM 1887 C C . ARG A 1 9 ? -3.980 0.398 0.835 1.00 0.00 8 ARG A C 8
ATOM 1888 O O . ARG A 1 9 ? -5.114 0.698 1.280 1.00 0.00 8 ARG A O 8
ATOM 1909 N N . LEU A 1 10 ? -3.612 -0.849 0.368 1.00 0.00 9 LEU A N 8
ATOM 1910 C CA . LEU A 1 10 ? -4.536 -2.008 0.319 1.00 0.00 9 LEU A CA 8
ATOM 1911 C C . LEU A 1 10 ? -4.837 -2.508 1.737 1.00 0.00 9 LEU A C 8
ATOM 1912 O O . LEU A 1 10 ? -5.911 -3.114 1.953 1.00 0.00 9 LEU A O 8
ATOM 1928 N N . LEU A 1 11 ? -3.860 -2.259 2.681 1.00 0.00 10 LEU A N 8
ATOM 1929 C CA . LEU A 1 11 ? -3.953 -2.681 4.101 1.00 0.00 10 LEU A CA 8
ATOM 1930 C C . LEU A 1 11 ? -4.913 -1.786 4.933 1.00 0.00 10 LEU A C 8
ATOM 1931 O O . LEU A 1 11 ? -5.852 -2.327 5.536 1.00 0.00 10 LEU A O 8
ATOM 1967 N N . ASP A 1 13 ? -7.228 -0.228 4.262 1.00 0.00 12 ASP A N 8
ATOM 1968 C CA . ASP A 1 13 ? -8.573 -0.490 3.699 1.00 0.00 12 ASP A CA 8
ATOM 1969 C C . ASP A 1 13 ? -9.323 -1.523 4.543 1.00 0.00 12 ASP A C 8
ATOM 1970 O O . ASP A 1 13 ? -10.481 -1.262 4.938 1.00 0.00 12 ASP A O 8
ATOM 1979 N N . SER A 1 14 ? -8.633 -2.692 4.803 1.00 0.00 13 SER A N 8
ATOM 1980 C CA . SER A 1 14 ? -9.173 -3.809 5.593 1.00 0.00 13 SER A CA 8
ATOM 1981 C C . SER A 1 14 ? -9.207 -3.467 7.086 1.00 0.00 13 SER A C 8
ATOM 1982 O O . SER A 1 14 ? -10.221 -3.644 7.754 1.00 0.00 13 SER A O 8
ATOM 1999 N N . GLU A 1 2 ? 7.368 2.610 -6.364 1.00 0.00 1 GLU A N 9
ATOM 2000 C CA . GLU A 1 2 ? 5.886 2.680 -6.398 1.00 0.00 1 GLU A CA 9
ATOM 2001 C C . GLU A 1 2 ? 5.211 1.463 -5.730 1.00 0.00 1 GLU A C 9
ATOM 2002 O O . GLU A 1 2 ? 3.966 1.439 -5.656 1.00 0.00 1 GLU A O 9
ATOM 2014 N N . LYS A 1 3 ? 6.049 0.453 -5.288 1.00 0.00 2 LYS A N 9
ATOM 2015 C CA . LYS A 1 3 ? 5.583 -0.804 -4.658 1.00 0.00 2 LYS A CA 9
ATOM 2016 C C . LYS A 1 3 ? 5.100 -0.602 -3.201 1.00 0.00 2 LYS A C 9
ATOM 2017 O O . LYS A 1 3 ? 4.127 -1.255 -2.778 1.00 0.00 2 LYS A O 9
ATOM 2036 N N . HIS A 1 4 ? 5.796 0.331 -2.441 1.00 0.00 3 HIS A N 9
ATOM 2037 C CA . HIS A 1 4 ? 5.512 0.620 -1.004 1.00 0.00 3 HIS A CA 9
ATOM 2038 C C . HIS A 1 4 ? 4.198 1.386 -0.828 1.00 0.00 3 HIS A C 9
ATOM 2039 O O . HIS A 1 4 ? 3.523 1.186 0.208 1.00 0.00 3 HIS A O 9
ATOM 2054 N N . LYS A 1 5 ? 3.814 2.201 -1.880 1.00 0.00 4 LYS A N 9
ATOM 2055 C CA . LYS A 1 5 ? 2.561 2.976 -1.904 1.00 0.00 4 LYS A CA 9
ATOM 2056 C C . LYS A 1 5 ? 1.324 2.069 -1.943 1.00 0.00 4 LYS A C 9
ATOM 2057 O O . LYS A 1 5 ? 0.434 2.221 -1.078 1.00 0.00 4 LYS A O 9
ATOM 2076 N N . ILE A 1 6 ? 1.285 1.107 -2.958 1.00 0.00 5 ILE A N 9
ATOM 2077 C CA . ILE A 1 6 ? 0.137 0.183 -3.157 1.00 0.00 5 ILE A CA 9
ATOM 2078 C C . ILE A 1 6 ? -0.039 -0.810 -2.016 1.00 0.00 5 ILE A C 9
ATOM 2079 O O . ILE A 1 6 ? -1.208 -1.122 -1.713 1.00 0.00 5 ILE A O 9
ATOM 2095 N N . LEU A 1 7 ? 1.104 -1.250 -1.331 1.00 0.00 6 LEU A N 9
ATOM 2096 C CA . LEU A 1 7 ? 1.044 -2.180 -0.177 1.00 0.00 6 LEU A CA 9
ATOM 2097 C C . LEU A 1 7 ? 0.312 -1.512 1.002 1.00 0.00 6 LEU A C 9
ATOM 2098 O O . LEU A 1 7 ? -0.734 -2.011 1.433 1.00 0.00 6 LEU A O 9
ATOM 2134 N N . ARG A 1 9 ? -1.622 0.966 1.261 1.00 0.00 8 ARG A N 9
ATOM 2135 C CA . ARG A 1 9 ? -3.031 1.373 0.946 1.00 0.00 8 ARG A CA 9
ATOM 2136 C C . ARG A 1 9 ? -4.029 0.204 0.946 1.00 0.00 8 ARG A C 9
ATOM 2137 O O . ARG A 1 9 ? -5.184 0.416 1.372 1.00 0.00 8 ARG A O 9
ATOM 2158 N N . LEU A 1 10 ? -3.575 -1.007 0.461 1.00 0.00 9 LEU A N 9
ATOM 2159 C CA . LEU A 1 10 ? -4.401 -2.226 0.373 1.00 0.00 9 LEU A CA 9
ATOM 2160 C C . LEU A 1 10 ? -4.670 -2.810 1.774 1.00 0.00 9 LEU A C 9
ATOM 2161 O O . LEU A 1 10 ? -5.712 -3.469 1.974 1.00 0.00 9 LEU A O 9
ATOM 2177 N N . LEU A 1 11 ? -3.691 -2.568 2.715 1.00 0.00 10 LEU A N 9
ATOM 2178 C CA . LEU A 1 11 ? -3.735 -3.058 4.114 1.00 0.00 10 LEU A CA 9
ATOM 2179 C C . LEU A 1 11 ? -4.693 -2.235 4.983 1.00 0.00 10 LEU A C 9
ATOM 2180 O O . LEU A 1 11 ? -5.682 -2.780 5.485 1.00 0.00 10 LEU A O 9
ATOM 2216 N N . ASP A 1 13 ? -6.884 -0.551 4.244 1.00 0.00 12 ASP A N 9
ATOM 2217 C CA . ASP A 1 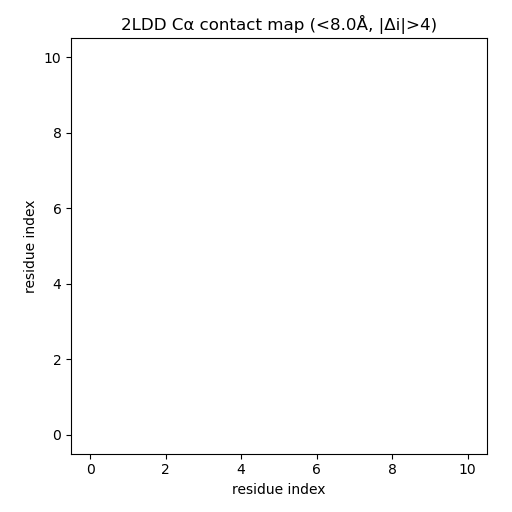13 ? -8.191 -0.593 3.531 1.00 0.00 12 ASP A CA 9
ATOM 2218 C C . ASP A 1 13 ? -9.247 -1.301 4.366 1.00 0.00 12 ASP A C 9
ATOM 2219 O O . ASP A 1 13 ? -10.351 -0.753 4.554 1.00 0.00 12 ASP A O 9
ATOM 2228 N N . SER A 1 14 ? -8.880 -2.528 4.867 1.00 0.00 13 SER A N 9
ATOM 2229 C CA . SER A 1 14 ? -9.742 -3.385 5.705 1.00 0.00 13 SER A CA 9
ATOM 2230 C C . SER A 1 14 ? -9.871 -2.826 7.123 1.00 0.00 13 SER A C 9
ATOM 2231 O O . SER A 1 14 ? -10.975 -2.684 7.641 1.00 0.00 13 SER A O 9
ATOM 2248 N N . GLU A 1 2 ? 7.075 2.692 -6.352 1.00 0.00 1 GLU A N 10
ATOM 2249 C CA . GLU A 1 2 ? 5.598 2.651 -6.301 1.00 0.00 1 GLU A CA 10
ATOM 2250 C C . GLU A 1 2 ? 5.053 1.371 -5.630 1.00 0.00 1 GLU A C 10
ATOM 2251 O O . GLU A 1 2 ? 3.816 1.207 -5.527 1.00 0.00 1 GLU A O 10
ATOM 22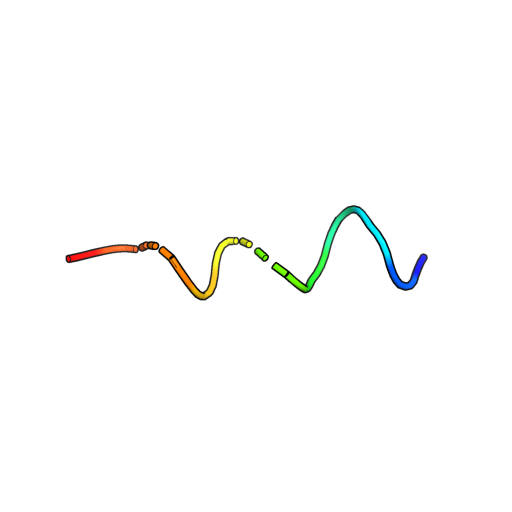63 N N . LYS A 1 3 ? 6.005 0.468 -5.192 1.00 0.00 2 LYS A N 10
ATOM 2264 C CA . LYS A 1 3 ? 5.695 -0.825 -4.546 1.00 0.00 2 LYS A CA 10
ATOM 2265 C C . LYS A 1 3 ? 5.218 -0.651 -3.089 1.00 0.00 2 LYS A C 10
ATOM 2266 O O . LYS A 1 3 ? 4.248 -1.32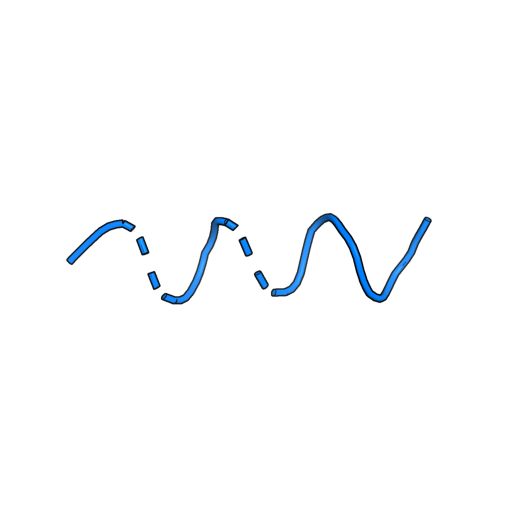5 -2.676 1.00 0.00 2 LYS A O 10
ATOM 2285 N N . HIS A 1 4 ? 5.914 0.276 -2.325 1.00 0.00 3 HIS A N 10
ATOM 2286 C CA . HIS A 1 4 ? 5.630 0.548 -0.888 1.00 0.00 3 HIS A CA 10
ATOM 2287 C C . HIS A 1 4 ? 4.316 1.305 -0.740 1.00 0.00 3 HIS A C 10
ATOM 2288 O O . HIS A 1 4 ? 3.609 1.079 0.261 1.00 0.00 3 HIS A O 10
ATOM 2303 N N . LYS A 1 5 ? 3.976 2.147 -1.777 1.00 0.00 4 LYS A N 10
ATOM 2304 C CA . LYS A 1 5 ? 2.708 2.930 -1.820 1.00 0.00 4 LYS A CA 10
ATOM 2305 C C . LYS A 1 5 ? 1.462 2.030 -1.957 1.00 0.00 4 LYS A C 10
ATOM 2306 O O . LYS A 1 5 ? 0.464 2.234 -1.221 1.00 0.00 4 LYS A O 10
ATOM 2325 N N . ILE A 1 6 ? 1.528 1.007 -2.906 1.00 0.00 5 ILE A N 10
ATOM 2326 C CA . ILE A 1 6 ? 0.394 0.079 -3.204 1.00 0.00 5 ILE A CA 10
ATOM 2327 C C . ILE A 1 6 ? 0.074 -0.827 -1.985 1.00 0.00 5 ILE A C 10
ATOM 2328 O O . ILE A 1 6 ? -1.116 -1.069 -1.723 1.00 0.00 5 ILE A O 10
ATOM 2344 N N . LEU A 1 7 ? 1.157 -1.279 -1.249 1.00 0.00 6 LEU A N 10
ATOM 2345 C CA . LEU A 1 7 ? 1.030 -2.146 -0.046 1.00 0.00 6 LEU A CA 10
ATOM 2346 C C . LEU A 1 7 ? 0.312 -1.419 1.108 1.00 0.00 6 LEU A C 10
ATOM 2347 O O . LEU A 1 7 ? -0.617 -1.973 1.695 1.00 0.00 6 LEU A O 10
ATOM 2383 N N . ARG A 1 9 ? -1.791 1.101 1.009 1.00 0.00 8 ARG A N 10
ATOM 2384 C CA . ARG A 1 9 ? -3.220 1.400 0.640 1.00 0.00 8 ARG A CA 10
ATOM 2385 C C . ARG A 1 9 ? -4.164 0.189 0.703 1.00 0.00 8 ARG A C 10
ATOM 2386 O O . ARG A 1 9 ? -5.327 0.370 1.136 1.00 0.00 8 ARG A O 10
ATOM 2407 N N . LEU A 1 10 ? -3.668 -1.021 0.249 1.00 0.00 9 LEU A N 10
ATOM 2408 C CA . LEU A 1 10 ? -4.449 -2.270 0.203 1.00 0.00 9 LEU A CA 10
ATOM 2409 C C . LEU A 1 10 ? -4.712 -2.855 1.602 1.00 0.00 9 LEU A C 10
ATOM 2410 O O . LEU A 1 10 ? -5.780 -3.463 1.798 1.00 0.00 9 LEU A O 10
ATOM 2426 N N . LEU A 1 11 ? -3.710 -2.700 2.541 1.00 0.00 10 LEU A N 10
ATOM 2427 C CA . LEU A 1 11 ? -3.767 -3.247 3.924 1.00 0.00 10 LEU A CA 10
ATOM 2428 C C . LEU A 1 11 ? -4.690 -2.429 4.852 1.00 0.00 10 LEU A C 10
ATOM 2429 O O . LEU A 1 11 ? -5.716 -2.957 5.306 1.00 0.00 10 LEU A O 10
ATOM 2465 N N . ASP A 1 13 ? -6.788 -0.554 4.356 1.00 0.00 12 ASP A N 10
ATOM 2466 C CA . ASP A 1 13 ? -8.106 -0.448 3.693 1.00 0.00 12 ASP A CA 10
ATOM 2467 C C . ASP A 1 13 ? -9.188 -1.187 4.490 1.00 0.00 12 ASP A C 10
ATOM 2468 O O . ASP A 1 13 ? -10.323 -0.674 4.600 1.00 0.00 12 ASP A O 10
ATOM 2477 N N . SER A 1 14 ? -8.801 -2.408 5.019 1.00 0.00 13 SER A N 10
ATOM 2478 C CA . SER A 1 14 ? -9.690 -3.277 5.812 1.00 0.00 13 SER A CA 10
ATOM 2479 C C . SER A 1 14 ? -9.910 -2.684 7.195 1.00 0.00 13 SER A C 10
ATOM 2480 O O . SER A 1 14 ? -11.032 -2.628 7.684 1.00 0.00 13 SER A O 10
#

Foldseek 3Di:
DVVVVVVVVVD

Secondary structure (DSSP, 8-state):
-HHHH------

Radius of gyration: 6.71 Å; Cα contacts (8 Å, |Δi|>4): 0; chains: 1; bounding box: 16×6×12 Å

Solvent-accessible surface area: 1813 Å² total